Protein AF-A0A353E408-F1 (afdb_monomer_lite)

Sequence (88 aa):
MKKIFLFSVLMLSAIAASAQSTARKFVLKNSADGQSELTCYLPQNPTGRAVVDCPGGGYAHLAMDHEGHQWAEYFNKQGIAFFVLKYR

Secondary structure (DSSP, 8-state):
-HHHHHHHHHHHHHHHHTS--EEEEEEEE-STTS--EEEEEEESS--S-EEEE---STTT---IIIIIGGGHHHHHHTT-EEEEEE--

Foldseek 3Di:
DVVVVVVVVVVVVVVVVLPDQFPDWDKDQPDPVSQKIKIKTFGPAAPVAEDEFEADDPVPDGPCVPRHDVCSNVQSVVNYIYIYIRDD

pLDDT: mean 90.2, std 12.57, range [56.38, 98.75]

Radius of gyration: 17.64 Å; chains: 1; bounding box: 25×39×56 Å

Structure (mmCIF, N/CA/C/O backbone):
data_AF-A0A353E408-F1
#
_entry.id   AF-A0A353E408-F1
#
loop_
_atom_site.group_PDB
_atom_site.id
_atom_site.type_symbol
_atom_site.label_atom_id
_atom_site.label_alt_id
_atom_site.label_comp_id
_atom_site.label_asym_id
_atom_site.label_entity_id
_atom_site.label_seq_id
_atom_site.pdbx_PDB_ins_code
_atom_site.Cartn_x
_atom_site.Cartn_y
_atom_site.Cartn_z
_atom_site.occupancy
_atom_site.B_iso_or_equiv
_atom_site.auth_seq_id
_atom_site.auth_comp_id
_atom_site.auth_asym_id
_atom_site.auth_atom_id
_atom_site.pdbx_PDB_model_num
ATOM 1 N N . MET A 1 1 ? 8.979 22.796 40.336 1.00 63.34 1 MET A N 1
ATOM 2 C CA . MET A 1 1 ? 9.854 21.956 39.481 1.00 63.34 1 MET A CA 1
ATOM 3 C C . MET A 1 1 ? 9.290 20.552 39.245 1.00 63.34 1 MET A C 1
ATOM 5 O O . MET A 1 1 ? 9.055 20.221 38.094 1.00 63.34 1 MET A O 1
ATOM 9 N N . LYS A 1 2 ? 8.950 19.764 40.281 1.00 63.75 2 LYS A N 1
ATOM 10 C CA . LYS A 1 2 ? 8.383 18.403 40.108 1.00 63.75 2 LYS A CA 1
ATOM 11 C C . LYS A 1 2 ? 7.070 18.342 39.300 1.00 63.75 2 LYS A C 1
ATOM 13 O O . LYS A 1 2 ? 6.907 17.440 38.494 1.00 63.75 2 LYS A O 1
ATOM 18 N N . LYS A 1 3 ? 6.164 19.320 39.462 1.00 64.69 3 LYS A N 1
ATOM 19 C CA . LYS A 1 3 ? 4.888 19.385 38.712 1.00 64.69 3 LYS A CA 1
ATOM 20 C 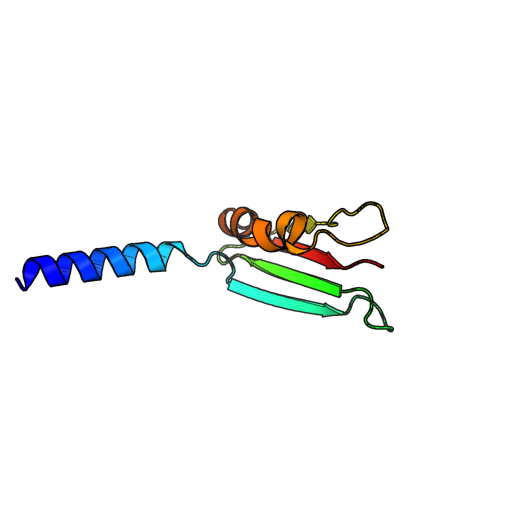C . LYS A 1 3 ? 5.074 19.673 37.215 1.00 64.69 3 LYS A C 1
ATOM 22 O O . LYS A 1 3 ? 4.382 19.079 36.405 1.00 64.69 3 LYS A O 1
ATOM 27 N N . ILE A 1 4 ? 6.032 20.533 36.859 1.00 74.94 4 ILE A N 1
ATOM 28 C CA . ILE A 1 4 ? 6.369 20.847 35.458 1.00 74.94 4 ILE A CA 1
ATOM 29 C C . ILE A 1 4 ? 6.971 19.614 34.781 1.00 74.94 4 ILE A C 1
ATOM 31 O O . ILE A 1 4 ? 6.547 19.262 33.689 1.00 74.94 4 ILE A O 1
ATOM 35 N N . PHE A 1 5 ? 7.867 18.909 35.480 1.00 77.25 5 PHE A N 1
ATOM 36 C CA . PHE A 1 5 ? 8.438 17.650 35.004 1.00 77.25 5 PHE A CA 1
ATOM 37 C C . PHE A 1 5 ? 7.365 16.566 34.791 1.00 77.25 5 PHE A C 1
ATOM 39 O O . PHE A 1 5 ? 7.364 15.879 33.773 1.00 77.25 5 PHE A O 1
ATOM 46 N N . LEU A 1 6 ? 6.400 16.456 35.710 1.00 77.62 6 LEU A N 1
ATOM 47 C CA . LEU A 1 6 ? 5.280 15.519 35.580 1.00 77.62 6 LEU A CA 1
ATOM 48 C C . LEU A 1 6 ? 4.381 15.849 34.376 1.00 77.62 6 LEU A C 1
ATOM 50 O O . LEU A 1 6 ? 3.994 14.949 33.639 1.00 77.62 6 LEU A O 1
ATOM 54 N N . PHE A 1 7 ? 4.092 17.135 34.151 1.00 78.06 7 PHE A N 1
ATOM 55 C CA . PHE A 1 7 ? 3.308 17.596 33.002 1.00 78.06 7 PHE A CA 1
ATOM 56 C C . PHE A 1 7 ? 4.019 17.337 31.671 1.00 78.06 7 PHE A C 1
ATOM 58 O O . PHE A 1 7 ? 3.384 16.879 30.725 1.00 78.06 7 PHE A O 1
ATOM 65 N N . SER A 1 8 ? 5.332 17.569 31.598 1.00 76.56 8 SER A N 1
ATOM 66 C CA . SER A 1 8 ? 6.116 17.280 30.393 1.00 76.56 8 SER A CA 1
ATOM 67 C C . SER A 1 8 ? 6.179 15.782 30.082 1.0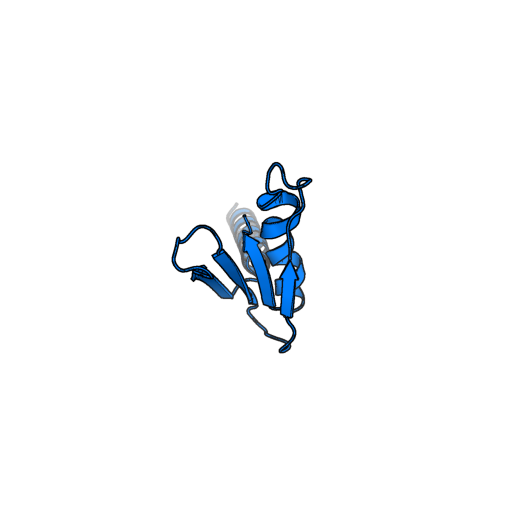0 76.56 8 SER A C 1
ATOM 69 O O . SER A 1 8 ? 6.108 15.403 28.918 1.00 76.56 8 SER A O 1
ATOM 71 N N . VAL A 1 9 ? 6.235 14.924 31.107 1.00 79.50 9 VAL A N 1
ATOM 72 C CA . VAL A 1 9 ? 6.197 13.463 30.931 1.00 79.50 9 VAL A CA 1
ATOM 73 C C . VAL A 1 9 ? 4.812 12.995 30.466 1.00 79.50 9 VAL A C 1
ATOM 75 O O . VAL A 1 9 ? 4.732 12.156 29.571 1.00 79.50 9 VAL A O 1
ATOM 78 N N . LEU A 1 10 ? 3.725 13.566 31.003 1.00 78.19 10 LEU A N 1
ATOM 79 C CA . LEU A 1 10 ? 2.356 13.252 30.566 1.00 78.19 10 LEU A CA 1
ATOM 80 C C . LEU A 1 10 ? 2.062 13.705 29.125 1.00 78.19 10 LEU A C 1
ATOM 82 O O . LEU A 1 10 ? 1.343 13.027 28.397 1.00 78.19 10 LEU A O 1
ATOM 86 N N . MET A 1 11 ? 2.612 14.845 28.701 1.00 76.44 11 MET A N 1
ATOM 87 C CA . MET A 1 11 ? 2.482 15.314 27.317 1.00 76.44 11 MET A CA 1
ATOM 88 C C . MET A 1 11 ? 3.226 14.398 26.338 1.00 76.44 11 MET A C 1
ATOM 90 O O . MET A 1 11 ? 2.690 14.052 25.289 1.00 76.44 11 MET A O 1
ATOM 94 N N . LEU A 1 12 ? 4.430 13.942 26.699 1.00 69.88 12 LEU A N 1
ATOM 95 C CA . LEU A 1 12 ? 5.209 13.021 25.867 1.00 69.88 12 LEU A CA 1
ATOM 96 C C . LEU A 1 12 ? 4.509 11.663 25.682 1.00 69.88 12 LEU A C 1
ATOM 98 O O . LEU A 1 12 ? 4.536 11.099 24.588 1.00 69.88 12 LEU A O 1
ATOM 102 N N . SER A 1 13 ? 3.849 11.149 26.725 1.00 63.47 13 SER A N 1
ATOM 103 C CA . SER A 1 13 ? 3.126 9.874 26.651 1.00 63.47 13 SER A CA 1
ATOM 104 C C . SER A 1 13 ? 1.828 9.962 25.841 1.00 63.47 13 SER A C 1
ATOM 106 O O . SER A 1 13 ? 1.502 9.018 25.121 1.00 63.47 13 SER A O 1
ATOM 108 N N . ALA A 1 14 ? 1.120 11.095 25.880 1.00 64.00 14 ALA A N 1
ATOM 109 C CA . ALA A 1 14 ? -0.078 11.314 25.065 1.00 64.00 14 ALA A CA 1
ATOM 110 C C . ALA A 1 14 ? 0.230 11.345 23.554 1.00 64.00 14 ALA A C 1
ATOM 112 O O . ALA A 1 14 ? -0.545 10.823 22.753 1.00 64.00 14 ALA A O 1
ATOM 113 N N . ILE A 1 15 ? 1.385 11.894 23.163 1.00 61.00 15 ILE A N 1
ATOM 114 C CA . ILE A 1 15 ? 1.835 11.916 21.762 1.00 61.00 15 ILE A CA 1
ATOM 115 C C . ILE A 1 15 ? 2.177 10.494 21.292 1.00 61.00 15 ILE A C 1
ATOM 117 O O . ILE A 1 15 ? 1.752 10.083 20.212 1.00 61.00 15 ILE A O 1
ATOM 121 N N . ALA A 1 16 ? 2.868 9.707 22.122 1.00 58.94 16 ALA A N 1
ATOM 122 C CA . ALA A 1 16 ? 3.248 8.333 21.793 1.00 58.94 16 ALA A CA 1
ATOM 123 C C . ALA A 1 16 ? 2.039 7.388 21.626 1.00 58.94 16 ALA A C 1
ATOM 125 O O . ALA A 1 16 ? 2.060 6.514 20.761 1.00 58.94 16 ALA A O 1
ATOM 126 N N . ALA A 1 17 ? 0.958 7.586 22.389 1.00 56.38 17 ALA A N 1
ATOM 127 C CA . ALA A 1 17 ? -0.264 6.782 22.270 1.00 56.38 17 ALA A CA 1
ATOM 128 C C . ALA A 1 17 ? -1.037 7.014 20.955 1.00 56.38 17 ALA A C 1
ATOM 130 O O . ALA A 1 17 ? -1.838 6.173 20.553 1.00 56.38 17 ALA A O 1
ATOM 131 N N . SER A 1 18 ? -0.790 8.130 20.263 1.00 58.50 18 SER A N 1
ATOM 132 C CA . SER A 1 18 ? -1.444 8.470 18.990 1.00 58.50 18 SER A CA 1
ATOM 133 C C . SER A 1 18 ? -0.699 7.969 17.739 1.00 58.50 18 SER A C 1
ATOM 135 O O . SER A 1 18 ? -1.155 8.205 16.617 1.00 58.50 18 SER A O 1
ATOM 137 N N . ALA A 1 19 ? 0.456 7.314 17.921 1.00 59.56 19 ALA A N 1
ATOM 138 C CA . ALA A 1 19 ? 1.494 7.250 16.894 1.00 59.56 19 ALA A CA 1
ATOM 139 C C . ALA A 1 19 ? 1.544 5.973 16.035 1.00 59.56 19 ALA A C 1
ATOM 141 O O . ALA A 1 19 ? 2.235 5.994 15.021 1.00 59.56 19 ALA A O 1
ATOM 142 N N . GLN A 1 20 ? 0.854 4.880 16.383 1.00 65.50 20 GLN A N 1
ATOM 143 C CA . GLN A 1 20 ? 1.006 3.624 15.633 1.00 65.50 20 GLN A CA 1
ATOM 144 C C . GLN A 1 20 ? -0.344 2.972 15.309 1.00 65.50 20 GLN A C 1
ATOM 146 O O . GLN A 1 20 ? -0.918 2.261 16.132 1.00 65.50 20 GLN A O 1
ATOM 151 N N . SER A 1 21 ? -0.857 3.201 14.096 1.00 85.94 21 SER A N 1
ATOM 152 C CA . SER A 1 21 ? -2.110 2.578 13.640 1.00 85.94 21 SER A CA 1
ATOM 153 C C . SER A 1 21 ? -1.928 1.171 13.053 1.00 85.94 21 SER A C 1
ATOM 155 O O . SER A 1 21 ? -2.873 0.375 13.038 1.00 85.94 21 SER A O 1
ATOM 157 N N . THR A 1 22 ? -0.714 0.838 12.601 1.0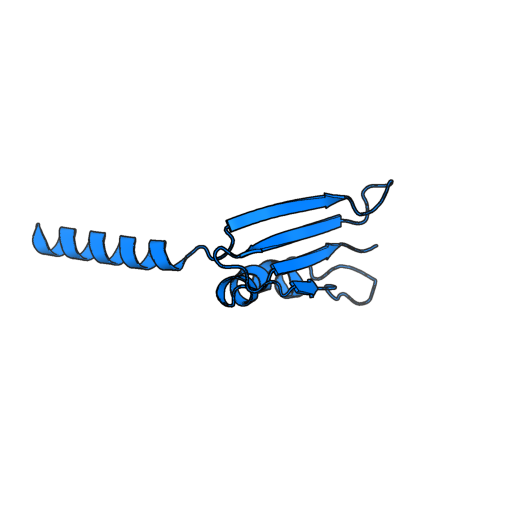0 95.12 22 THR A N 1
ATOM 158 C CA . THR A 1 22 ? -0.363 -0.486 12.073 1.00 95.12 22 THR A CA 1
ATOM 159 C C . THR A 1 22 ? -0.055 -1.467 13.204 1.00 95.12 22 THR A C 1
ATOM 161 O O . THR A 1 22 ? 0.944 -1.324 13.906 1.00 95.12 22 THR A O 1
ATOM 164 N N . ALA A 1 23 ? -0.857 -2.524 13.312 1.00 96.00 23 ALA A N 1
ATOM 165 C CA . ALA A 1 23 ? -0.635 -3.635 14.236 1.00 96.00 23 ALA A CA 1
ATOM 166 C C . ALA A 1 23 ? 0.371 -4.657 13.708 1.00 96.00 23 ALA A C 1
ATOM 168 O O . ALA A 1 23 ? 1.165 -5.217 14.462 1.00 96.00 23 ALA A O 1
ATOM 169 N N . ARG A 1 24 ? 0.331 -4.933 12.400 1.00 97.50 24 ARG A N 1
ATOM 170 C CA . ARG A 1 24 ? 1.226 -5.909 11.774 1.00 97.50 24 ARG A CA 1
ATOM 1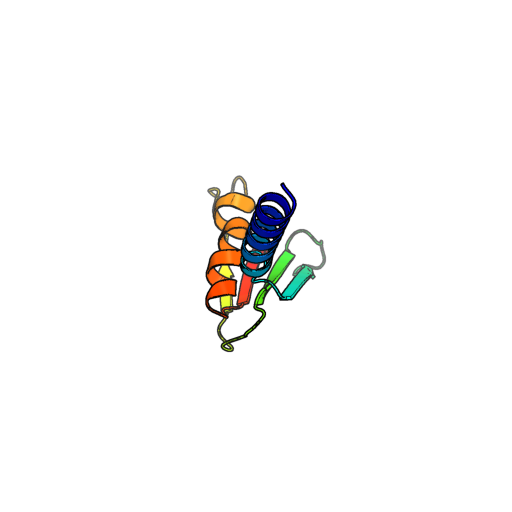71 C C . ARG A 1 24 ? 1.672 -5.425 10.408 1.00 97.50 24 ARG A C 1
ATOM 173 O O . ARG A 1 24 ? 0.841 -5.142 9.550 1.00 97.50 24 ARG A O 1
ATOM 180 N N . LYS A 1 25 ? 2.988 -5.418 10.200 1.00 97.81 25 LYS A N 1
ATOM 181 C CA . LYS A 1 25 ? 3.618 -5.206 8.898 1.00 97.81 25 LYS A CA 1
ATOM 182 C C . LYS A 1 25 ? 4.325 -6.482 8.452 1.00 97.81 25 LYS A C 1
ATOM 184 O O . LYS A 1 25 ? 5.054 -7.077 9.240 1.00 97.81 25 LYS A O 1
ATOM 189 N N . PHE A 1 26 ? 4.120 -6.908 7.212 1.00 98.19 26 PHE A N 1
ATOM 190 C CA . PHE A 1 26 ? 4.865 -8.022 6.613 1.00 98.19 26 PHE A CA 1
ATOM 191 C C . PHE A 1 26 ? 4.962 -7.860 5.097 1.00 98.19 26 PHE A C 1
ATOM 193 O O . PHE A 1 26 ? 4.214 -7.086 4.511 1.00 98.19 26 PHE A O 1
ATOM 200 N N . VAL A 1 27 ? 5.884 -8.586 4.467 1.00 98.06 27 VAL A N 1
ATOM 201 C CA . VAL A 1 27 ? 6.040 -8.601 3.009 1.00 98.06 27 VAL A CA 1
ATOM 202 C C . VAL A 1 27 ? 5.661 -9.978 2.488 1.00 98.06 27 VAL A C 1
ATOM 204 O O . VAL A 1 27 ? 6.165 -10.990 2.976 1.00 98.06 27 VAL A O 1
ATOM 207 N N . LEU A 1 28 ? 4.780 -10.010 1.495 1.00 96.88 28 LEU A N 1
ATOM 208 C CA . LEU A 1 28 ? 4.455 -11.201 0.726 1.00 96.88 28 LEU A CA 1
ATOM 209 C C . LEU A 1 28 ? 5.252 -11.174 -0.581 1.00 96.88 28 LEU A C 1
ATOM 211 O O . LEU A 1 28 ? 5.139 -10.232 -1.365 1.00 96.88 28 LEU A O 1
ATOM 215 N N . LYS A 1 29 ? 6.042 -12.219 -0.839 1.00 95.81 29 LYS A N 1
ATOM 216 C CA . LYS A 1 29 ? 6.665 -12.416 -2.153 1.00 95.81 29 LYS A CA 1
ATOM 217 C C . LYS A 1 29 ? 5.568 -12.808 -3.141 1.00 95.81 29 LYS A C 1
ATOM 219 O O . LYS A 1 29 ? 4.931 -13.842 -2.968 1.00 95.81 29 LYS A O 1
ATOM 224 N N . ASN A 1 30 ? 5.337 -11.969 -4.147 1.00 94.62 30 ASN A N 1
ATOM 225 C CA . ASN A 1 30 ? 4.239 -12.125 -5.105 1.00 94.62 30 ASN A CA 1
ATOM 226 C C . ASN A 1 30 ? 4.696 -12.776 -6.427 1.00 94.62 30 ASN A C 1
ATOM 228 O O . ASN A 1 30 ? 3.929 -12.917 -7.373 1.00 94.62 30 ASN A O 1
ATOM 232 N N . SER A 1 31 ? 5.971 -13.153 -6.524 1.00 95.81 31 SER A N 1
ATOM 233 C CA . SER A 1 31 ? 6.571 -13.715 -7.735 1.00 95.81 31 SER A CA 1
ATOM 234 C C . SER A 1 31 ? 7.726 -14.653 -7.397 1.00 95.81 31 SER A C 1
ATOM 236 O O . SER A 1 31 ? 8.410 -14.465 -6.390 1.00 95.81 31 SER A O 1
ATOM 238 N N . ALA A 1 32 ? 7.944 -15.664 -8.245 1.00 94.56 32 ALA A N 1
ATOM 239 C CA . ALA A 1 32 ? 8.996 -16.666 -8.054 1.00 94.56 32 ALA A CA 1
ATOM 240 C C . ALA A 1 32 ? 10.416 -16.083 -8.176 1.00 94.56 32 ALA A C 1
ATOM 242 O O . ALA A 1 32 ? 11.335 -16.567 -7.525 1.00 94.56 32 ALA A O 1
ATOM 243 N N . ASP A 1 33 ? 10.584 -15.030 -8.982 1.00 93.88 33 ASP A N 1
ATOM 244 C CA . ASP A 1 33 ? 11.849 -14.306 -9.167 1.00 93.88 33 ASP A CA 1
ATOM 245 C C . ASP A 1 33 ? 12.121 -13.267 -8.060 1.00 93.88 33 ASP A C 1
ATOM 247 O O . ASP A 1 33 ? 13.191 -12.661 -8.027 1.00 93.88 33 ASP A O 1
ATOM 251 N N . GLY A 1 34 ? 11.157 -13.045 -7.158 1.00 89.69 34 GLY A N 1
ATOM 252 C CA . GLY A 1 34 ? 11.247 -12.068 -6.076 1.00 89.69 34 GLY A CA 1
ATOM 253 C C . GLY A 1 34 ? 11.210 -10.604 -6.525 1.00 89.69 34 GLY A C 1
ATOM 254 O O . GLY A 1 34 ? 11.454 -9.730 -5.697 1.00 89.69 34 GLY A O 1
ATOM 255 N N . GLN A 1 35 ? 10.915 -10.315 -7.797 1.00 93.12 35 GLN A N 1
ATOM 256 C CA . GLN A 1 35 ? 10.909 -8.941 -8.315 1.00 93.12 35 GLN A CA 1
ATOM 257 C C . GLN A 1 35 ? 9.615 -8.192 -7.986 1.00 93.12 35 GLN A C 1
ATOM 259 O O . GLN A 1 35 ? 9.627 -6.970 -7.846 1.00 93.12 35 GLN A O 1
ATOM 264 N N . SER A 1 36 ? 8.514 -8.926 -7.806 1.00 96.56 36 SER A N 1
ATOM 265 C CA . SER A 1 36 ? 7.238 -8.398 -7.323 1.00 96.56 36 SER A CA 1
ATOM 266 C C . SER A 1 36 ? 6.944 -8.828 -5.888 1.00 96.56 36 SER A C 1
ATOM 268 O O . SER A 1 36 ? 7.052 -10.008 -5.529 1.00 96.56 36 SER A O 1
ATOM 270 N N . GLU A 1 37 ? 6.525 -7.856 -5.082 1.00 97.38 37 GLU A N 1
ATOM 271 C CA . GLU A 1 37 ? 6.256 -7.996 -3.652 1.00 97.38 37 GLU A CA 1
ATOM 272 C C . GLU A 1 37 ? 5.040 -7.166 -3.247 1.00 97.38 37 GLU A C 1
ATOM 274 O O . GLU A 1 37 ? 4.782 -6.110 -3.818 1.00 97.38 37 GLU A O 1
ATOM 279 N N . LEU A 1 38 ? 4.323 -7.617 -2.220 1.00 97.94 38 LEU A N 1
ATOM 280 C CA . LEU A 1 38 ? 3.249 -6.859 -1.590 1.00 97.94 38 LEU A CA 1
ATOM 281 C C . LEU A 1 38 ? 3.649 -6.546 -0.149 1.00 97.94 38 LEU A C 1
ATOM 283 O O . LEU A 1 38 ? 3.809 -7.456 0.668 1.00 97.94 38 LEU A O 1
ATOM 287 N N . THR A 1 39 ? 3.825 -5.266 0.172 1.00 98.50 39 THR A N 1
ATOM 288 C CA . THR A 1 39 ? 4.041 -4.841 1.560 1.00 98.50 39 THR A CA 1
ATOM 289 C C . THR A 1 39 ? 2.695 -4.619 2.225 1.00 98.50 39 THR A C 1
ATOM 291 O O . THR A 1 39 ? 1.932 -3.752 1.809 1.00 98.50 39 THR A O 1
ATOM 294 N N . CYS A 1 40 ? 2.418 -5.383 3.274 1.00 98.56 40 CYS A N 1
ATOM 295 C CA . CYS A 1 40 ? 1.132 -5.418 3.944 1.00 98.56 40 CYS A CA 1
ATOM 296 C C . CYS A 1 40 ? 1.153 -4.697 5.282 1.00 98.56 40 CYS A C 1
ATOM 298 O O . CYS A 1 40 ? 1.964 -5.033 6.141 1.00 98.56 40 CYS A O 1
ATOM 300 N N . TYR A 1 41 ? 0.212 -3.772 5.472 1.00 98.50 41 TYR A N 1
ATOM 301 C CA . TYR A 1 41 ? -0.003 -2.997 6.691 1.00 98.50 41 TYR A CA 1
ATOM 302 C C . TYR A 1 41 ? -1.401 -3.289 7.235 1.00 98.50 41 TYR A C 1
ATOM 304 O O . TYR A 1 41 ? -2.412 -2.835 6.687 1.00 98.50 41 TYR A O 1
ATOM 312 N N . LEU A 1 42 ? -1.469 -4.076 8.307 1.00 98.50 42 LEU A N 1
ATOM 313 C CA . LEU A 1 42 ? -2.726 -4.424 8.960 1.00 98.50 42 LEU A CA 1
ATOM 314 C C . LEU A 1 42 ? -3.026 -3.449 10.107 1.00 98.50 42 LEU A C 1
ATOM 316 O O . LEU A 1 42 ? -2.149 -3.241 10.952 1.00 98.50 42 LEU A O 1
ATOM 320 N N . PRO A 1 43 ? -4.247 -2.891 10.178 1.00 98.06 43 PRO A N 1
ATOM 321 C CA . PRO A 1 43 ? -4.643 -1.960 11.227 1.00 98.06 43 PRO A CA 1
ATOM 322 C C . PRO A 1 43 ? -4.858 -2.656 12.573 1.00 98.06 43 PRO A C 1
ATOM 324 O O . PRO A 1 43 ? -5.207 -3.834 12.623 1.00 98.06 43 PRO A O 1
ATOM 327 N N . GLN A 1 44 ? -4.752 -1.891 13.660 1.00 96.56 44 GLN A N 1
ATOM 328 C CA . GLN A 1 44 ? -5.098 -2.346 15.014 1.00 96.56 44 GLN A CA 1
ATOM 329 C C . GLN A 1 44 ? -6.566 -2.763 15.166 1.00 96.56 44 GLN A C 1
ATOM 331 O O . GLN A 1 44 ? -6.851 -3.740 15.852 1.00 96.56 44 GLN A O 1
ATOM 336 N N . ASN A 1 45 ? -7.487 -2.055 14.507 1.00 96.06 45 ASN A N 1
ATOM 337 C CA . ASN A 1 45 ? -8.926 -2.320 14.564 1.00 96.06 45 ASN A CA 1
ATOM 338 C C . ASN A 1 45 ? -9.465 -2.549 13.140 1.00 96.06 45 ASN A C 1
ATOM 340 O O . ASN A 1 45 ? -9.871 -1.588 12.484 1.00 96.06 45 ASN A O 1
ATOM 344 N N . PRO A 1 46 ? -9.411 -3.781 12.602 1.00 97.56 46 PRO A N 1
ATOM 345 C CA . PRO A 1 46 ? -9.756 -4.043 11.209 1.00 97.56 46 PRO A CA 1
ATOM 346 C C . PRO A 1 46 ? -11.265 -3.967 10.952 1.00 97.56 46 PRO A C 1
ATOM 348 O O . PRO A 1 46 ? -12.061 -4.631 11.605 1.00 97.56 46 PRO A O 1
ATOM 351 N N . THR A 1 47 ? -11.646 -3.218 9.916 1.00 98.38 47 THR A N 1
ATOM 352 C CA . THR A 1 47 ? -13.027 -3.133 9.401 1.00 98.38 47 THR A CA 1
ATOM 353 C C . THR A 1 47 ? -13.374 -4.252 8.415 1.00 98.38 47 THR A C 1
ATOM 355 O O . THR A 1 47 ? -14.502 -4.324 7.942 1.00 98.38 47 THR A O 1
ATOM 358 N N . GLY A 1 48 ? -12.398 -5.089 8.044 1.00 97.94 48 GLY A N 1
ATOM 359 C CA . GLY A 1 48 ? -12.523 -6.092 6.978 1.00 97.94 48 GLY A CA 1
ATOM 360 C C . GLY A 1 48 ? -12.306 -5.547 5.559 1.00 97.94 48 GLY A C 1
ATOM 361 O O . GLY A 1 48 ? -12.235 -6.326 4.615 1.00 97.94 48 GLY A O 1
ATOM 362 N N . ARG A 1 49 ? -12.154 -4.227 5.393 1.00 98.56 49 ARG A N 1
ATOM 363 C CA . ARG A 1 49 ? -11.843 -3.588 4.104 1.00 98.56 49 ARG A CA 1
ATOM 364 C C . ARG A 1 49 ? -10.340 -3.546 3.851 1.00 98.56 49 ARG A C 1
ATOM 366 O O . ARG A 1 49 ? -9.550 -3.414 4.791 1.00 98.56 49 ARG A O 1
ATOM 373 N N . ALA A 1 50 ? -9.968 -3.563 2.575 1.00 98.38 50 ALA A N 1
ATOM 374 C CA . ALA A 1 50 ? -8.590 -3.419 2.138 1.00 98.38 50 ALA A CA 1
ATOM 375 C C . ALA A 1 50 ? -8.460 -2.509 0.912 1.00 98.38 50 ALA A C 1
ATOM 377 O O . ALA A 1 50 ? -9.382 -2.415 0.103 1.00 98.38 50 ALA A O 1
ATOM 378 N N . VAL A 1 51 ? -7.293 -1.880 0.780 1.00 98.62 51 VAL A N 1
ATOM 379 C CA . VAL A 1 51 ? -6.857 -1.120 -0.395 1.00 98.62 51 VAL A CA 1
ATOM 380 C C . VAL A 1 51 ? -5.521 -1.687 -0.865 1.00 98.62 51 VAL A C 1
ATOM 382 O O . VAL A 1 51 ? -4.615 -1.890 -0.054 1.00 98.62 51 VAL A O 1
ATOM 385 N N . VAL A 1 52 ? -5.416 -1.939 -2.170 1.00 98.31 52 VAL A N 1
ATOM 386 C CA . VAL A 1 52 ? -4.156 -2.264 -2.846 1.00 98.31 52 VAL A CA 1
ATOM 387 C C . VAL A 1 52 ? -3.727 -1.031 -3.625 1.00 98.31 52 VAL A C 1
ATOM 389 O O . VAL A 1 52 ? -4.427 -0.603 -4.539 1.00 98.31 52 VAL A O 1
ATOM 392 N N . ASP A 1 53 ? -2.601 -0.465 -3.226 1.00 98.38 53 ASP A N 1
ATOM 393 C CA . ASP A 1 53 ? -1.937 0.640 -3.887 1.00 98.38 53 ASP A CA 1
ATOM 394 C C . ASP A 1 53 ? -0.943 0.126 -4.933 1.00 98.38 53 ASP A C 1
ATOM 396 O O . ASP A 1 53 ? -0.177 -0.813 -4.689 1.00 98.38 53 ASP A O 1
ATOM 400 N N . CYS A 1 54 ? -0.977 0.770 -6.096 1.00 97.50 54 CYS A N 1
ATOM 401 C CA . CYS A 1 54 ? -0.081 0.542 -7.219 1.00 97.50 54 CYS A CA 1
ATOM 402 C C . CYS A 1 54 ? 0.682 1.854 -7.457 1.00 97.50 54 CYS A C 1
ATOM 404 O O . CYS A 1 54 ? 0.185 2.689 -8.218 1.00 97.50 54 CYS A O 1
ATOM 406 N N . PRO A 1 55 ? 1.852 2.046 -6.816 1.00 98.00 55 PRO A N 1
ATOM 407 C CA . PRO A 1 55 ? 2.623 3.282 -6.913 1.00 98.00 55 PRO A CA 1
ATOM 408 C C . PRO A 1 55 ? 2.932 3.629 -8.364 1.00 98.00 55 PRO A C 1
ATOM 410 O O . PRO A 1 55 ? 3.308 2.747 -9.122 1.00 98.00 55 PRO A O 1
ATOM 413 N N . GLY A 1 56 ? 2.831 4.893 -8.752 1.00 97.31 56 GLY A N 1
ATOM 414 C CA . GLY A 1 56 ? 3.159 5.364 -10.091 1.00 97.31 56 GLY A CA 1
ATOM 415 C C . GLY A 1 56 ? 4.664 5.423 -10.372 1.00 97.31 56 GLY A C 1
ATOM 416 O O . GLY A 1 56 ? 5.492 4.813 -9.695 1.00 97.31 56 GLY A O 1
ATOM 417 N N . GLY A 1 57 ? 5.033 6.195 -11.400 1.00 95.50 57 GLY A N 1
ATOM 418 C CA . GLY A 1 57 ? 6.418 6.323 -11.886 1.00 95.50 57 GLY A CA 1
ATOM 419 C C . GLY A 1 57 ? 6.609 6.021 -13.375 1.00 95.50 57 GLY A C 1
ATOM 420 O O . GLY A 1 57 ? 7.721 5.746 -13.827 1.00 95.50 57 GLY A O 1
ATOM 421 N N . GLY A 1 58 ? 5.518 6.060 -14.149 1.00 94.81 58 GLY A N 1
ATOM 422 C CA . GLY A 1 58 ? 5.561 6.075 -15.614 1.00 94.81 58 GLY A CA 1
ATOM 423 C C . GLY A 1 58 ? 6.240 4.861 -16.252 1.00 94.81 58 GLY A C 1
ATOM 424 O O . GLY A 1 58 ? 6.774 4.990 -17.347 1.00 94.81 58 GLY A O 1
ATOM 425 N N . TYR A 1 59 ? 6.252 3.713 -15.566 1.00 92.50 59 TYR A N 1
ATOM 426 C CA . TYR A 1 59 ? 6.961 2.488 -15.971 1.00 92.50 59 TYR A CA 1
ATOM 427 C C . TYR A 1 59 ? 8.493 2.614 -16.061 1.00 92.50 59 TYR A C 1
ATOM 429 O O . TYR A 1 59 ? 9.151 1.724 -16.592 1.00 92.50 59 TYR A O 1
ATOM 437 N N . ALA A 1 60 ? 9.074 3.697 -15.539 1.00 93.44 60 ALA A N 1
ATOM 438 C CA . ALA A 1 60 ? 10.523 3.888 -15.463 1.00 93.44 60 ALA A CA 1
ATOM 439 C C . ALA A 1 60 ? 11.066 3.670 -14.041 1.00 93.44 60 ALA A C 1
ATOM 441 O O . ALA A 1 60 ? 12.216 3.272 -13.865 1.00 93.44 60 ALA A O 1
ATOM 442 N N . HIS A 1 61 ? 10.246 3.937 -13.024 1.00 93.88 61 HIS A N 1
ATOM 443 C CA . HIS A 1 61 ? 10.537 3.671 -11.617 1.00 93.88 61 HIS A CA 1
ATOM 444 C C . HIS A 1 61 ? 9.233 3.453 -10.837 1.00 93.88 61 HIS A C 1
ATOM 446 O O . HIS A 1 61 ? 8.148 3.549 -11.407 1.00 93.88 61 HIS A O 1
ATOM 452 N N . LEU A 1 62 ? 9.338 3.242 -9.519 1.00 96.31 62 LEU A N 1
ATOM 453 C CA . LEU A 1 62 ? 8.196 3.190 -8.604 1.00 96.31 62 LEU A CA 1
ATOM 454 C C . LEU A 1 62 ? 8.298 4.246 -7.507 1.00 96.31 62 LEU A C 1
ATOM 456 O O . LEU A 1 62 ? 9.285 4.299 -6.773 1.00 96.31 62 LEU A O 1
ATOM 460 N N . ALA A 1 63 ? 7.249 5.048 -7.360 1.00 96.94 63 ALA A N 1
ATOM 461 C CA . ALA A 1 63 ? 7.076 6.059 -6.317 1.00 96.94 63 ALA A CA 1
ATOM 462 C C . ALA A 1 63 ? 6.721 5.453 -4.934 1.00 96.94 63 ALA A C 1
ATOM 464 O O . ALA A 1 63 ? 5.826 5.927 -4.237 1.00 96.94 63 ALA A O 1
ATOM 465 N N . MET A 1 64 ? 7.429 4.391 -4.529 1.00 97.56 64 MET A N 1
ATOM 466 C CA . MET A 1 64 ? 7.036 3.482 -3.436 1.00 97.56 64 MET A CA 1
ATOM 467 C C . MET A 1 64 ? 6.749 4.166 -2.097 1.00 97.56 64 MET A C 1
ATOM 469 O O . MET A 1 64 ? 5.870 3.720 -1.366 1.00 97.56 64 MET A O 1
ATOM 473 N N . ASP A 1 65 ? 7.484 5.222 -1.750 1.00 96.62 65 ASP A N 1
ATOM 474 C CA . ASP A 1 65 ? 7.314 5.885 -0.458 1.00 96.62 65 ASP A CA 1
ATOM 475 C C . ASP A 1 65 ? 6.141 6.868 -0.460 1.00 96.62 65 ASP A C 1
ATOM 477 O O . ASP A 1 65 ? 5.204 6.705 0.321 1.00 96.62 65 ASP A O 1
ATOM 481 N N . HIS A 1 66 ? 6.194 7.888 -1.319 1.00 94.94 66 HIS A N 1
ATOM 482 C CA . HIS A 1 66 ? 5.270 9.026 -1.280 1.00 94.94 66 HIS A CA 1
ATOM 483 C C . HIS A 1 66 ? 3.889 8.708 -1.858 1.00 94.94 66 HIS A C 1
ATOM 485 O O . HIS A 1 66 ? 2.892 9.235 -1.368 1.00 94.94 66 HIS A O 1
A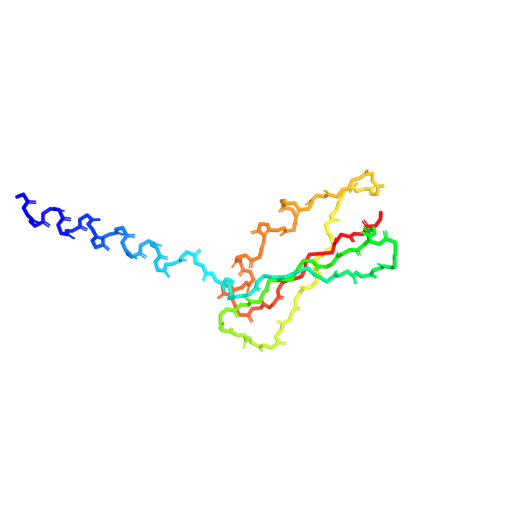TOM 491 N N . GLU A 1 67 ? 3.815 7.826 -2.855 1.00 95.94 67 GLU A N 1
ATOM 492 C CA . GLU A 1 67 ? 2.534 7.322 -3.361 1.00 95.94 67 GLU A CA 1
ATOM 493 C C . GLU A 1 67 ? 2.096 6.045 -2.632 1.00 95.94 67 GLU A C 1
ATOM 495 O O . GLU A 1 67 ? 0.899 5.814 -2.512 1.00 95.94 67 GLU A O 1
ATOM 500 N N . GLY A 1 68 ? 3.034 5.289 -2.045 1.00 97.38 68 GLY A N 1
ATOM 501 C CA . GLY A 1 68 ? 2.740 4.053 -1.317 1.00 97.38 68 GLY A CA 1
ATOM 502 C C . GLY A 1 68 ? 2.859 4.166 0.199 1.00 97.38 68 GLY A C 1
ATOM 503 O O . GLY A 1 68 ? 1.906 4.509 0.898 1.00 97.38 68 GLY A O 1
ATOM 504 N N . HIS A 1 69 ? 4.015 3.801 0.753 1.00 97.88 69 HIS A N 1
ATOM 505 C CA . HIS A 1 69 ? 4.196 3.506 2.178 1.00 97.88 69 HIS A CA 1
ATOM 506 C C . HIS A 1 69 ? 3.727 4.608 3.140 1.00 97.88 69 HIS A C 1
ATOM 508 O O . HIS A 1 69 ? 3.252 4.286 4.232 1.00 97.88 69 HIS A O 1
ATOM 514 N N . GLN A 1 70 ? 3.823 5.883 2.758 1.00 97.06 70 GLN A N 1
ATOM 515 C CA . GLN A 1 70 ? 3.392 7.011 3.589 1.00 97.06 70 GLN A CA 1
ATOM 516 C C . GLN A 1 70 ? 1.871 7.045 3.825 1.00 97.06 70 GLN A C 1
ATOM 518 O O . GLN A 1 70 ? 1.423 7.565 4.848 1.00 97.06 70 GLN A O 1
ATOM 523 N N . TRP A 1 71 ? 1.074 6.420 2.954 1.00 97.50 71 TRP A N 1
ATOM 524 C CA . TRP A 1 71 ? -0.383 6.328 3.101 1.00 97.50 71 TRP A CA 1
ATOM 525 C C . TRP A 1 71 ? -0.852 5.243 4.070 1.00 97.50 71 TRP A C 1
ATOM 527 O O . TRP A 1 71 ? -2.010 5.267 4.499 1.00 97.50 71 TRP A O 1
ATOM 537 N N . ALA A 1 72 ? 0.028 4.317 4.465 1.00 97.75 72 ALA A N 1
ATOM 538 C CA . ALA A 1 72 ? -0.337 3.199 5.333 1.00 97.75 72 ALA A CA 1
ATOM 539 C C . ALA A 1 72 ? -1.009 3.658 6.633 1.00 97.75 72 ALA A C 1
ATOM 541 O O . ALA A 1 72 ? -2.048 3.122 7.016 1.00 97.75 72 ALA A O 1
ATOM 542 N N . GLU A 1 73 ? -0.460 4.695 7.269 1.00 96.00 73 GLU A N 1
ATOM 543 C CA . GLU A 1 73 ? -0.976 5.253 8.521 1.00 96.00 73 GLU A CA 1
ATOM 544 C C . GLU A 1 73 ? -2.387 5.843 8.354 1.00 96.00 73 GLU A C 1
ATOM 546 O O . GLU A 1 73 ? -3.255 5.638 9.202 1.00 96.00 73 GLU A O 1
ATOM 551 N N . TYR A 1 74 ? -2.653 6.535 7.240 1.00 96.56 74 TYR A N 1
ATOM 552 C CA . TYR A 1 74 ? -3.968 7.119 6.964 1.00 96.56 74 TYR A CA 1
ATOM 553 C C . TYR A 1 74 ? -5.051 6.040 6.856 1.00 96.56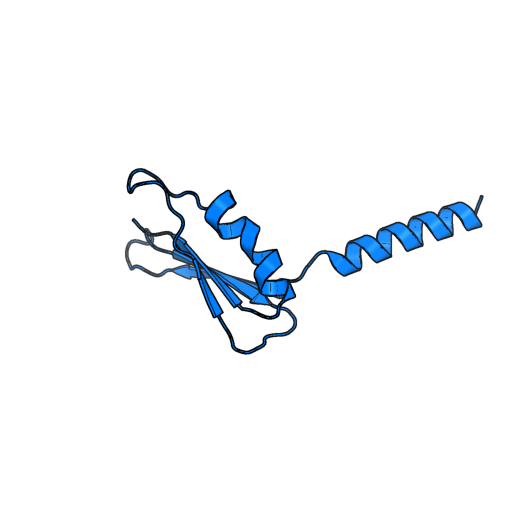 74 TYR A C 1
ATOM 555 O O . TYR A 1 74 ? -6.101 6.139 7.499 1.00 96.56 74 TYR A O 1
ATOM 563 N N . PHE A 1 75 ? -4.798 4.986 6.078 1.00 98.25 75 PHE A N 1
ATOM 564 C CA . PHE A 1 75 ? -5.751 3.888 5.910 1.00 98.25 75 PHE A CA 1
ATOM 565 C C . PHE A 1 75 ? -5.884 3.042 7.177 1.00 98.25 75 PHE A C 1
ATOM 567 O O . PHE A 1 75 ? -6.999 2.701 7.583 1.00 98.25 75 PHE A O 1
ATOM 574 N N . ASN A 1 76 ? -4.773 2.742 7.851 1.00 98.00 76 ASN A N 1
ATOM 575 C CA . ASN A 1 76 ? -4.803 1.930 9.059 1.00 98.00 76 ASN A CA 1
ATOM 576 C C . ASN A 1 76 ? -5.533 2.633 10.220 1.00 98.00 76 ASN A C 1
ATOM 578 O O . ASN A 1 76 ? -6.279 1.964 10.938 1.00 98.00 76 ASN A O 1
ATOM 582 N N . LYS A 1 77 ? -5.440 3.968 10.353 1.00 96.62 77 LYS A N 1
ATOM 583 C CA . LYS A 1 77 ? -6.254 4.756 11.309 1.00 96.62 77 LYS A CA 1
ATOM 584 C C . LYS A 1 77 ? -7.761 4.606 11.101 1.00 96.62 77 LYS A C 1
ATOM 586 O O . LYS A 1 77 ? -8.524 4.697 12.056 1.00 96.62 77 LYS A O 1
ATOM 591 N N . GLN A 1 78 ? -8.193 4.336 9.872 1.00 97.44 78 GLN A N 1
ATOM 592 C CA . GLN A 1 78 ? -9.596 4.087 9.522 1.00 97.44 78 GLN A CA 1
ATOM 593 C C . GLN A 1 78 ? -9.980 2.601 9.616 1.00 97.44 78 GLN A C 1
ATOM 595 O O . GLN A 1 78 ? -11.076 2.208 9.206 1.00 97.44 78 GLN A O 1
ATOM 600 N N . GLY A 1 79 ? -9.070 1.755 10.105 1.00 97.50 79 GLY A N 1
ATOM 601 C CA . GLY A 1 79 ? -9.268 0.315 10.184 1.00 97.50 79 GLY A CA 1
ATOM 602 C C . GLY A 1 79 ? -9.261 -0.384 8.823 1.00 97.50 79 GLY A C 1
ATOM 603 O O . GLY A 1 79 ? -9.854 -1.454 8.677 1.00 97.50 79 GLY A O 1
ATOM 604 N N . ILE A 1 80 ? -8.632 0.208 7.807 1.00 98.56 80 ILE A N 1
ATOM 605 C CA . ILE A 1 80 ? -8.505 -0.368 6.464 1.00 98.56 80 ILE A CA 1
ATOM 606 C C . ILE A 1 80 ? -7.111 -0.988 6.332 1.00 98.56 80 ILE A C 1
ATOM 608 O O . ILE A 1 80 ? -6.109 -0.338 6.637 1.00 98.56 80 ILE A O 1
ATOM 612 N N . ALA A 1 81 ? -7.039 -2.246 5.889 1.00 98.75 81 ALA A N 1
ATOM 613 C CA . ALA A 1 81 ? -5.767 -2.873 5.535 1.00 98.75 81 ALA A CA 1
ATOM 614 C C . ALA A 1 81 ? -5.201 -2.219 4.272 1.00 98.75 81 ALA A C 1
ATOM 616 O O . ALA A 1 81 ? -5.922 -2.026 3.296 1.00 98.75 81 ALA A O 1
ATOM 617 N N . PHE A 1 82 ? -3.920 -1.872 4.294 1.00 98.75 82 PHE A N 1
ATOM 618 C CA . PHE A 1 82 ? -3.270 -1.194 3.182 1.00 98.75 82 PHE A CA 1
ATOM 619 C C . PHE A 1 82 ? -2.129 -2.050 2.653 1.00 98.75 82 PHE A C 1
ATOM 621 O O . PHE A 1 82 ? -1.300 -2.545 3.422 1.00 98.75 82 PHE A O 1
ATOM 628 N N . PHE A 1 83 ? -2.106 -2.250 1.345 1.00 98.62 83 PHE A N 1
ATOM 629 C CA . PHE A 1 83 ? -1.139 -3.093 0.665 1.00 98.62 83 PHE A CA 1
ATOM 630 C C . PHE A 1 83 ? -0.437 -2.272 -0.411 1.00 98.62 83 PHE A C 1
ATOM 632 O O . PHE A 1 83 ? -1.113 -1.726 -1.268 1.00 98.62 83 PHE A O 1
ATOM 639 N N . VAL A 1 84 ? 0.894 -2.195 -0.389 1.00 98.56 84 VAL A N 1
ATOM 640 C CA . VAL A 1 84 ? 1.679 -1.483 -1.413 1.00 98.56 84 VAL A CA 1
ATOM 641 C C . VAL A 1 84 ? 2.320 -2.504 -2.339 1.00 98.56 84 VAL A C 1
ATOM 643 O O . VAL A 1 84 ? 3.122 -3.329 -1.882 1.00 98.56 84 VAL A O 1
ATOM 646 N N . LEU A 1 85 ? 1.957 -2.469 -3.620 1.00 98.31 85 LEU A N 1
ATOM 647 C CA . LEU A 1 85 ? 2.484 -3.368 -4.639 1.00 98.31 85 LEU A CA 1
ATOM 648 C C . LEU A 1 85 ? 3.795 -2.827 -5.211 1.00 98.31 85 LEU A C 1
ATOM 650 O O . LEU A 1 85 ? 3.816 -1.810 -5.893 1.00 98.31 85 LEU A O 1
ATOM 654 N N . LYS A 1 86 ? 4.882 -3.575 -5.033 1.00 97.69 86 LYS A N 1
ATOM 655 C CA . LYS A 1 86 ? 6.055 -3.458 -5.897 1.00 97.69 86 LYS A CA 1
ATOM 656 C C . LYS A 1 86 ? 5.807 -4.303 -7.146 1.00 97.69 86 LYS A C 1
ATOM 658 O O . LYS A 1 86 ? 5.786 -5.538 -7.070 1.00 97.69 86 LYS A O 1
ATOM 663 N N . TYR A 1 87 ? 5.587 -3.647 -8.279 1.00 94.94 87 TYR A N 1
ATOM 664 C CA . TYR A 1 87 ? 5.524 -4.294 -9.590 1.00 94.94 87 TYR A CA 1
ATOM 665 C C . TYR A 1 87 ? 6.855 -4.143 -10.350 1.00 94.94 87 TYR A C 1
ATOM 667 O O . TYR A 1 87 ? 7.836 -3.669 -9.778 1.00 94.94 87 TYR A O 1
ATOM 675 N N . ARG A 1 88 ? 6.922 -4.673 -11.577 1.00 90.56 88 ARG A N 1
ATOM 676 C CA . ARG A 1 88 ? 8.141 -4.675 -12.402 1.00 90.56 88 ARG A CA 1
ATOM 677 C C . ARG A 1 88 ? 8.304 -3.380 -13.180 1.00 90.56 88 ARG A C 1
ATOM 679 O O . ARG A 1 88 ? 7.272 -2.904 -13.700 1.00 90.56 88 ARG A O 1
#